Protein AF-A0A953K2I6-F1 (afdb_monomer_lite)

Structure (mmCIF, N/CA/C/O backbone):
data_AF-A0A953K2I6-F1
#
_entry.id   AF-A0A953K2I6-F1
#
loop_
_atom_site.group_PDB
_atom_site.id
_atom_site.type_symbol
_atom_site.label_atom_id
_atom_site.label_alt_id
_atom_site.label_comp_id
_atom_site.label_asym_id
_atom_site.label_entity_id
_atom_site.label_seq_id
_atom_site.pdbx_PDB_ins_code
_atom_site.Cartn_x
_atom_site.Cartn_y
_atom_site.Cartn_z
_atom_site.occupancy
_atom_site.B_iso_or_equiv
_atom_site.auth_seq_id
_atom_site.auth_comp_id
_atom_site.auth_asym_id
_atom_site.auth_atom_id
_atom_site.pdbx_PDB_model_num
ATOM 1 N N . ALA A 1 1 ? 12.219 10.101 -1.783 1.00 55.09 1 ALA A N 1
ATOM 2 C CA . ALA A 1 1 ? 13.160 9.057 -2.239 1.00 55.09 1 ALA A CA 1
ATOM 3 C C . ALA A 1 1 ? 12.342 7.843 -2.659 1.00 55.09 1 ALA A C 1
ATOM 5 O O . ALA A 1 1 ? 11.589 7.348 -1.828 1.00 55.09 1 ALA A O 1
ATOM 6 N N . ALA A 1 2 ? 12.449 7.419 -3.922 1.00 62.19 2 ALA A N 1
ATOM 7 C CA . ALA A 1 2 ? 11.583 6.426 -4.577 1.00 62.19 2 ALA A CA 1
ATOM 8 C C . ALA A 1 2 ? 11.370 5.113 -3.796 1.00 62.19 2 ALA A C 1
ATOM 10 O O . ALA A 1 2 ? 10.297 4.519 -3.868 1.00 62.19 2 ALA A O 1
ATOM 11 N N . VAL A 1 3 ? 12.350 4.701 -2.985 1.00 66.38 3 VAL A N 1
ATOM 12 C CA . VAL A 1 3 ? 12.256 3.525 -2.100 1.00 66.38 3 VAL A CA 1
ATOM 13 C C . VAL A 1 3 ? 11.052 3.610 -1.156 1.00 66.38 3 VAL A C 1
ATOM 15 O O . VAL A 1 3 ? 10.292 2.656 -1.048 1.00 66.38 3 VAL A O 1
ATOM 18 N N . ARG A 1 4 ? 10.824 4.770 -0.522 1.00 81.38 4 ARG A N 1
ATOM 19 C CA . ARG A 1 4 ? 9.710 4.939 0.428 1.00 81.38 4 ARG A CA 1
ATOM 20 C C . ARG A 1 4 ? 8.352 4.826 -0.260 1.00 81.38 4 ARG A C 1
ATOM 22 O O . ARG A 1 4 ? 7.432 4.263 0.316 1.00 81.38 4 ARG A O 1
ATOM 29 N N . THR A 1 5 ? 8.249 5.320 -1.492 1.00 87.75 5 THR A N 1
ATOM 30 C CA . THR A 1 5 ? 7.013 5.260 -2.278 1.00 87.75 5 THR A CA 1
ATOM 31 C C . THR A 1 5 ? 6.697 3.830 -2.706 1.00 87.75 5 THR A C 1
ATOM 33 O O . THR A 1 5 ? 5.573 3.392 -2.519 1.00 87.75 5 THR A O 1
ATOM 36 N N . ASN A 1 6 ? 7.685 3.064 -3.183 1.00 90.94 6 ASN A N 1
ATOM 37 C CA . ASN A 1 6 ? 7.466 1.657 -3.537 1.00 90.94 6 ASN A CA 1
ATOM 38 C C . ASN A 1 6 ? 7.019 0.829 -2.329 1.00 90.94 6 ASN A C 1
ATOM 40 O O . ASN A 1 6 ? 6.051 0.086 -2.428 1.00 90.94 6 ASN A O 1
ATOM 44 N N . PHE A 1 7 ? 7.681 0.990 -1.180 1.00 91.88 7 PHE A N 1
ATOM 45 C CA . PHE A 1 7 ? 7.308 0.277 0.044 1.00 91.88 7 PHE A CA 1
ATOM 46 C C . PHE A 1 7 ? 5.889 0.646 0.494 1.00 91.88 7 PHE A C 1
ATOM 48 O O . PHE A 1 7 ? 5.109 -0.239 0.840 1.00 91.88 7 PHE A O 1
ATOM 55 N N . ALA A 1 8 ? 5.532 1.933 0.437 1.00 91.00 8 ALA A N 1
ATOM 56 C CA . ALA A 1 8 ? 4.182 2.388 0.754 1.00 91.00 8 ALA A CA 1
ATOM 57 C C . ALA A 1 8 ? 3.134 1.778 -0.192 1.00 91.00 8 ALA A C 1
ATOM 59 O O . ALA A 1 8 ? 2.145 1.236 0.286 1.00 91.00 8 ALA A O 1
ATOM 60 N N . LEU A 1 9 ? 3.369 1.794 -1.508 1.00 93.31 9 LEU A N 1
ATOM 61 C CA . LEU A 1 9 ? 2.439 1.234 -2.495 1.00 93.31 9 LEU A CA 1
ATOM 62 C C . LEU A 1 9 ? 2.286 -0.286 -2.373 1.00 93.31 9 LEU A C 1
ATOM 64 O O . LEU A 1 9 ? 1.171 -0.787 -2.462 1.00 93.31 9 LEU A O 1
ATOM 68 N N . ILE A 1 10 ? 3.376 -1.013 -2.108 1.00 94.44 10 ILE A N 1
ATOM 69 C CA . ILE A 1 10 ? 3.322 -2.452 -1.801 1.00 94.44 10 ILE A CA 1
ATOM 70 C C . ILE A 1 10 ? 2.446 -2.689 -0.566 1.00 94.44 10 ILE A C 1
ATOM 72 O O . ILE A 1 10 ? 1.574 -3.551 -0.587 1.00 94.44 10 ILE A O 1
ATOM 76 N N . GLY A 1 11 ? 2.644 -1.901 0.496 1.00 93.56 11 GLY A N 1
ATOM 77 C CA . GLY A 1 11 ? 1.837 -2.004 1.711 1.00 93.56 11 GLY A CA 1
ATOM 78 C C . GLY A 1 11 ? 0.354 -1.725 1.464 1.00 93.56 11 GLY A C 1
ATOM 79 O O . GLY A 1 11 ? -0.486 -2.488 1.927 1.00 93.56 11 GLY A O 1
ATOM 80 N N . LEU A 1 12 ? 0.035 -0.682 0.692 1.00 93.81 12 LEU A N 1
ATOM 81 C CA . LEU A 1 12 ? -1.341 -0.345 0.317 1.00 93.81 12 LEU A CA 1
ATOM 82 C C . LEU A 1 12 ? -2.001 -1.467 -0.490 1.00 93.81 12 LEU A C 1
ATOM 84 O O . LEU A 1 12 ? -3.103 -1.878 -0.150 1.00 93.81 12 LEU A O 1
ATOM 88 N N . CYS A 1 13 ? -1.310 -2.017 -1.491 1.00 95.38 13 CYS A N 1
ATOM 89 C CA . CYS A 1 13 ? -1.812 -3.142 -2.282 1.00 95.38 13 CYS A CA 1
ATOM 90 C C . CYS A 1 13 ? -2.100 -4.373 -1.407 1.00 95.38 13 CYS A C 1
ATOM 92 O O . CYS A 1 13 ? -3.148 -4.995 -1.548 1.00 95.38 13 CYS A O 1
ATOM 94 N N . LEU A 1 14 ? -1.206 -4.709 -0.471 1.00 94.25 14 LEU A N 1
ATOM 95 C CA . LEU A 1 14 ? -1.391 -5.843 0.441 1.00 94.25 14 LEU A CA 1
ATOM 96 C C . LEU A 1 14 ? -2.597 -5.658 1.373 1.00 94.25 14 LEU A C 1
ATOM 98 O O . LEU A 1 14 ? -3.344 -6.606 1.605 1.00 94.25 14 LEU A O 1
ATOM 102 N N . VAL A 1 15 ? -2.801 -4.453 1.910 1.00 93.06 15 VAL A N 1
ATOM 103 C CA . VAL A 1 15 ? -3.950 -4.162 2.783 1.00 93.06 15 VAL A CA 1
ATOM 104 C C . VAL A 1 15 ? -5.253 -4.179 1.988 1.00 93.06 15 VAL A C 1
ATOM 106 O O . VAL A 1 15 ? -6.193 -4.859 2.389 1.00 93.06 15 VAL A O 1
ATOM 109 N N . VAL A 1 16 ? -5.302 -3.448 0.872 1.00 93.69 16 VAL A N 1
ATOM 110 C CA . VAL A 1 16 ? -6.540 -3.182 0.125 1.00 93.69 16 VAL A CA 1
ATOM 111 C C . VAL A 1 16 ? -6.966 -4.377 -0.727 1.00 93.69 16 VAL A C 1
ATOM 113 O O . VAL A 1 16 ? -8.138 -4.730 -0.742 1.00 93.69 16 VAL A O 1
ATOM 116 N N . GLU A 1 17 ? -6.036 -5.030 -1.427 1.00 94.38 17 GLU A N 1
ATOM 117 C CA . GLU A 1 17 ? -6.383 -6.105 -2.373 1.00 94.38 17 GLU A CA 1
ATOM 118 C C . GLU A 1 17 ? -6.275 -7.505 -1.758 1.00 94.38 17 GLU A C 1
ATOM 120 O O . GLU A 1 17 ? -6.940 -8.431 -2.219 1.00 94.38 17 GLU A O 1
ATOM 125 N N . HIS A 1 18 ? -5.459 -7.672 -0.712 1.00 92.00 18 HIS A N 1
ATOM 126 C CA . HIS A 1 18 ? -5.193 -8.981 -0.103 1.00 92.00 18 HIS A CA 1
ATOM 127 C C . HIS A 1 18 ? -5.633 -9.093 1.365 1.00 92.00 18 HIS A C 1
ATOM 129 O O . HIS A 1 18 ? -5.487 -10.161 1.959 1.00 92.00 18 HIS A O 1
ATOM 135 N N . GLY A 1 19 ? -6.169 -8.025 1.969 1.00 90.69 19 GLY A N 1
ATOM 136 C CA . GLY A 1 19 ? -6.681 -8.044 3.343 1.00 90.69 19 GLY A CA 1
ATOM 137 C C . GLY A 1 19 ? -5.602 -8.195 4.421 1.00 90.69 19 G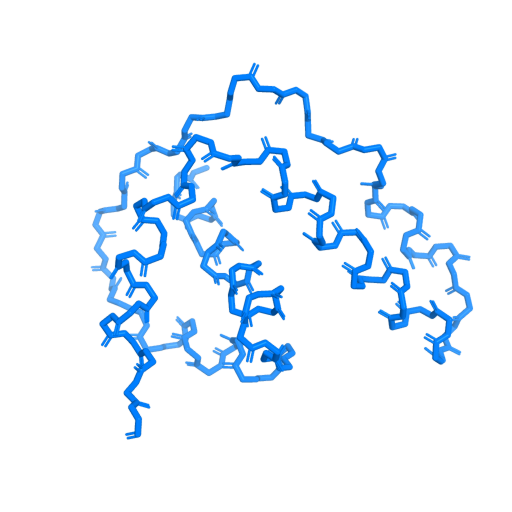LY A C 1
ATOM 138 O O . GLY A 1 19 ? -5.890 -8.660 5.526 1.00 90.69 19 GLY A O 1
ATOM 139 N N 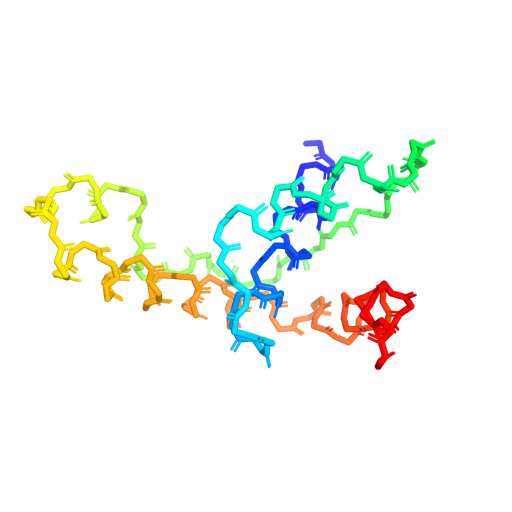. TYR A 1 20 ? -4.347 -7.843 4.123 1.00 91.88 20 TYR A N 1
ATOM 140 C CA . TYR A 1 20 ? -3.259 -7.958 5.092 1.00 91.88 20 TYR A CA 1
ATOM 141 C C . TYR A 1 20 ? -3.432 -6.945 6.226 1.00 91.88 20 TYR A C 1
ATOM 143 O O . TYR A 1 20 ? -3.770 -5.781 6.024 1.00 91.88 20 TYR A O 1
ATOM 151 N N . THR A 1 21 ? -3.095 -7.365 7.440 1.00 89.56 21 THR A N 1
ATOM 152 C CA . THR A 1 21 ? -2.951 -6.464 8.587 1.00 89.56 21 THR A CA 1
ATOM 153 C C . THR A 1 21 ? -1.639 -5.681 8.509 1.00 89.56 21 THR A C 1
ATOM 155 O O . THR A 1 21 ? -0.653 -6.140 7.926 1.00 89.56 21 THR A O 1
ATOM 158 N N . GLY A 1 22 ? -1.557 -4.540 9.202 1.00 85.94 22 GLY A N 1
ATOM 159 C CA . GLY A 1 22 ? -0.316 -3.755 9.275 1.00 85.94 22 GLY A CA 1
ATOM 160 C C . GLY A 1 22 ? 0.897 -4.551 9.787 1.00 85.94 22 GLY A C 1
ATOM 161 O O . GLY A 1 22 ? 2.020 -4.312 9.351 1.00 85.94 22 GLY A O 1
ATOM 162 N N . ARG A 1 23 ? 0.681 -5.555 10.651 1.00 88.94 23 ARG A N 1
ATOM 163 C CA . ARG A 1 23 ? 1.745 -6.455 11.125 1.00 88.94 23 ARG A CA 1
ATOM 164 C C . ARG A 1 23 ? 2.249 -7.386 10.018 1.00 88.94 23 ARG A C 1
ATOM 166 O O . ARG A 1 23 ? 3.455 -7.571 9.902 1.00 88.94 23 ARG A O 1
ATOM 173 N N . GLN A 1 24 ? 1.352 -7.947 9.207 1.00 92.00 24 GLN A N 1
ATOM 174 C CA . GLN A 1 24 ? 1.737 -8.784 8.065 1.00 92.00 24 GLN A CA 1
ATOM 175 C C . GLN A 1 24 ? 2.465 -7.957 7.000 1.00 92.00 24 GLN A C 1
ATOM 177 O O . GLN A 1 24 ? 3.488 -8.390 6.480 1.00 92.00 24 GLN A O 1
ATOM 182 N N . VAL A 1 25 ? 2.012 -6.726 6.738 1.00 91.25 25 VAL A N 1
ATOM 183 C CA . VAL A 1 25 ? 2.725 -5.792 5.850 1.00 91.25 25 VAL A CA 1
ATOM 184 C C . VAL A 1 25 ? 4.131 -5.499 6.366 1.00 91.25 25 VAL A C 1
ATOM 186 O O . VAL A 1 25 ? 5.088 -5.544 5.595 1.00 91.25 25 VAL A O 1
ATOM 189 N N . GLN A 1 26 ? 4.277 -5.245 7.671 1.00 90.31 26 GLN A N 1
ATOM 190 C CA . GLN A 1 26 ? 5.587 -5.021 8.277 1.00 90.31 26 GLN A CA 1
ATOM 191 C C . GLN A 1 26 ? 6.520 -6.220 8.062 1.00 90.31 26 GLN A C 1
ATOM 193 O O . GLN A 1 26 ? 7.688 -6.017 7.747 1.00 90.31 26 GLN A O 1
ATOM 198 N N . GLN A 1 27 ? 6.021 -7.452 8.194 1.00 91.88 27 GLN A N 1
ATOM 199 C CA . GLN A 1 27 ? 6.808 -8.661 7.926 1.00 91.88 27 GLN A CA 1
ATOM 200 C C . GLN A 1 27 ? 7.276 -8.714 6.467 1.00 91.88 27 GLN A C 1
ATOM 202 O O . GLN A 1 27 ? 8.472 -8.863 6.229 1.00 91.88 27 GLN A O 1
ATOM 207 N N . VAL A 1 28 ? 6.380 -8.467 5.504 1.00 91.06 28 VAL A N 1
ATOM 208 C CA . VAL A 1 28 ? 6.746 -8.424 4.078 1.00 91.06 28 VAL A CA 1
ATOM 209 C C . VAL A 1 28 ? 7.802 -7.348 3.804 1.00 91.06 28 VAL A C 1
ATOM 211 O O . VAL A 1 28 ? 8.778 -7.609 3.106 1.00 91.06 28 VAL A O 1
ATOM 214 N N . HIS A 1 29 ? 7.677 -6.149 4.387 1.00 90.50 29 HIS A N 1
ATOM 215 C CA . HIS A 1 29 ? 8.674 -5.080 4.220 1.00 90.50 29 HIS A CA 1
ATOM 216 C C . HIS A 1 29 ? 10.074 -5.464 4.702 1.00 90.50 29 HIS A C 1
ATOM 218 O O . HIS A 1 29 ? 11.053 -4.997 4.120 1.00 90.50 29 HIS A O 1
ATOM 224 N N . MET A 1 30 ? 10.181 -6.300 5.737 1.00 90.31 30 MET A N 1
ATOM 225 C CA . MET A 1 30 ? 11.471 -6.778 6.247 1.00 90.31 30 MET A CA 1
ATOM 226 C C . MET A 1 30 ? 12.148 -7.775 5.299 1.00 90.31 30 MET A C 1
ATOM 228 O O . MET A 1 30 ? 13.372 -7.904 5.327 1.00 90.31 30 MET A O 1
ATOM 232 N N . GLU A 1 31 ? 11.371 -8.449 4.454 1.00 89.62 31 GLU A N 1
ATOM 233 C CA . GLU A 1 31 ? 11.844 -9.431 3.473 1.00 89.62 31 GLU A CA 1
ATOM 234 C C . GLU A 1 31 ? 12.157 -8.802 2.105 1.00 89.62 31 GLU A C 1
ATOM 236 O O . GLU A 1 31 ? 12.773 -9.439 1.248 1.00 89.62 31 GLU A O 1
ATOM 241 N N . LEU A 1 32 ? 11.778 -7.536 1.892 1.00 86.88 32 LEU A N 1
ATOM 242 C CA . LEU A 1 32 ? 12.038 -6.838 0.637 1.00 86.88 32 LEU A CA 1
ATOM 243 C C . LEU A 1 32 ? 13.546 -6.678 0.371 1.00 86.88 32 LEU A C 1
ATOM 245 O O . LEU A 1 32 ? 14.304 -6.255 1.252 1.00 86.88 32 LEU A O 1
ATOM 249 N N . PRO A 1 33 ? 14.005 -6.929 -0.870 1.00 86.31 33 PRO A N 1
ATOM 250 C CA . PRO A 1 33 ? 15.411 -6.801 -1.208 1.00 86.31 33 PRO A CA 1
ATOM 251 C C . PRO A 1 33 ? 15.870 -5.341 -1.133 1.00 86.31 33 PRO A C 1
ATOM 253 O O . PRO A 1 33 ? 15.182 -4.401 -1.551 1.00 86.31 33 PRO A O 1
ATOM 256 N N . LYS A 1 34 ? 17.105 -5.149 -0.662 1.00 82.88 34 LYS A N 1
ATOM 257 C CA . LYS A 1 34 ? 17.799 -3.860 -0.741 1.00 82.88 34 LYS A CA 1
ATOM 258 C C . LYS A 1 34 ? 18.280 -3.641 -2.174 1.00 82.88 34 LYS A C 1
ATOM 260 O O . LYS A 1 34 ? 19.391 -4.022 -2.523 1.00 82.88 34 LYS A O 1
ATOM 265 N N . GLN A 1 35 ? 17.429 -3.036 -2.994 1.00 83.38 35 GLN A N 1
ATOM 266 C CA . GLN A 1 35 ? 17.709 -2.758 -4.402 1.00 83.38 35 GLN A CA 1
ATOM 267 C C . GLN A 1 35 ? 17.414 -1.307 -4.785 1.00 83.38 35 GLN A C 1
ATOM 269 O O . GLN A 1 35 ? 16.789 -0.554 -4.032 1.00 83.38 35 GLN A O 1
ATOM 274 N N . ALA A 1 36 ? 17.855 -0.920 -5.983 1.00 85.38 36 ALA A N 1
ATOM 275 C CA . ALA A 1 36 ? 17.408 0.311 -6.612 1.00 85.38 36 ALA A CA 1
ATOM 276 C C . ALA A 1 36 ? 15.950 0.136 -7.053 1.00 85.38 36 ALA A C 1
ATOM 278 O O . ALA A 1 36 ? 15.644 -0.668 -7.931 1.0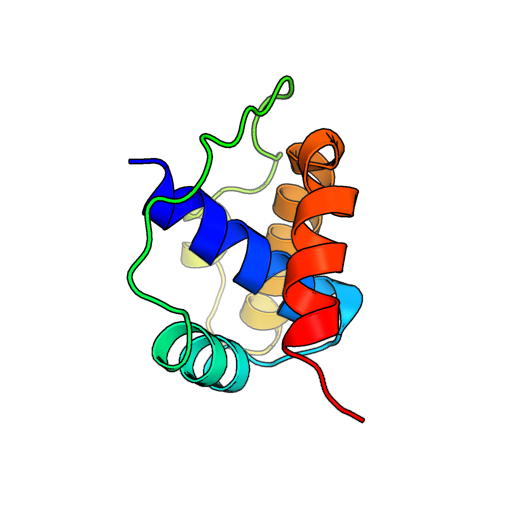0 85.38 36 ALA A O 1
ATOM 279 N N . TRP A 1 37 ? 15.048 0.875 -6.415 1.00 86.94 37 TRP A N 1
ATOM 280 C CA . TRP A 1 37 ? 13.631 0.851 -6.755 1.00 86.94 37 TRP A CA 1
ATOM 281 C C . TRP A 1 37 ? 13.320 1.901 -7.825 1.00 86.94 37 TRP A C 1
ATOM 283 O O . TRP A 1 37 ? 13.837 3.021 -7.729 1.00 86.94 37 TRP A O 1
ATOM 293 N N . PRO A 1 38 ? 12.470 1.578 -8.817 1.00 86.31 38 PRO A N 1
ATOM 294 C CA . PRO A 1 38 ? 12.081 2.532 -9.845 1.00 86.31 38 PRO A CA 1
ATOM 295 C C . PRO A 1 38 ? 11.340 3.720 -9.228 1.00 86.31 38 PRO A C 1
ATOM 297 O O . PRO A 1 38 ? 10.667 3.600 -8.200 1.00 86.31 38 PRO A O 1
ATOM 300 N N . VAL A 1 39 ? 11.471 4.886 -9.856 1.00 86.50 39 VAL A N 1
ATOM 301 C CA . VAL A 1 39 ? 10.706 6.072 -9.466 1.00 86.50 39 VAL A CA 1
ATOM 302 C C . VAL A 1 39 ? 9.241 5.835 -9.808 1.00 86.50 39 VAL A C 1
ATOM 304 O O . VAL A 1 39 ? 8.922 5.554 -10.957 1.00 86.50 39 VAL A O 1
ATOM 307 N N . CYS A 1 40 ? 8.370 5.958 -8.809 1.00 83.94 40 CYS A N 1
ATOM 308 C CA . CYS A 1 40 ? 6.929 5.936 -9.024 1.00 83.94 40 CYS A CA 1
ATOM 309 C C . CYS A 1 40 ? 6.460 7.336 -9.401 1.00 83.94 40 CYS A C 1
ATOM 311 O O . CYS A 1 40 ? 6.869 8.312 -8.759 1.00 83.94 40 CYS A O 1
ATOM 313 N N . VAL A 1 41 ? 5.593 7.430 -10.400 1.00 79.25 41 VAL A N 1
ATOM 314 C CA . VAL A 1 41 ? 5.061 8.709 -10.869 1.00 79.25 41 VAL A CA 1
ATOM 315 C C . VAL A 1 41 ? 3.555 8.683 -10.690 1.00 79.25 41 VAL A C 1
ATOM 317 O O . VAL A 1 41 ? 2.864 7.881 -11.308 1.00 79.25 41 VAL A O 1
ATOM 320 N N . ASN A 1 42 ? 3.046 9.574 -9.842 1.00 71.81 42 ASN A N 1
ATOM 321 C CA . ASN A 1 42 ? 1.616 9.830 -9.783 1.00 71.81 42 ASN A CA 1
ATOM 322 C C . ASN A 1 42 ? 1.286 11.045 -10.654 1.00 71.81 42 ASN A C 1
ATOM 324 O O . ASN A 1 42 ? 1.921 12.091 -10.520 1.00 71.81 42 ASN A O 1
ATOM 328 N N . SER A 1 43 ? 0.304 10.903 -11.540 1.00 63.72 43 SER A N 1
ATOM 329 C CA . SER A 1 43 ? -0.252 11.997 -12.343 1.00 63.72 43 SER A CA 1
ATOM 330 C C . SER A 1 43 ? -1.439 12.694 -11.667 1.00 63.72 43 SER A C 1
ATOM 332 O O . SER A 1 43 ? -1.895 13.721 -12.164 1.00 63.72 43 SER A O 1
ATOM 334 N N . SER A 1 44 ? -1.930 12.162 -10.544 1.00 62.91 44 SER A N 1
ATOM 335 C CA . SER A 1 44 ? -3.142 12.610 -9.858 1.00 62.91 44 SER A CA 1
ATOM 336 C C . SER A 1 44 ? -2.837 13.198 -8.471 1.00 62.91 44 SER A C 1
ATOM 338 O O . SER A 1 44 ? -1.886 12.765 -7.811 1.00 62.91 44 SER A O 1
ATOM 340 N N . PRO A 1 45 ? -3.620 14.180 -7.985 1.00 60.72 45 PRO A N 1
ATOM 341 C CA . PRO A 1 45 ? -3.524 14.633 -6.601 1.00 60.72 45 PRO A CA 1
ATOM 342 C C . PRO A 1 45 ? -3.794 13.475 -5.624 1.00 60.72 45 PRO A C 1
ATOM 344 O O . PRO A 1 45 ? -4.672 12.640 -5.835 1.00 60.72 45 PRO A O 1
ATOM 347 N N . ILE A 1 46 ? -3.000 13.414 -4.553 1.00 64.44 46 ILE A N 1
ATOM 348 C CA . ILE A 1 46 ? -3.009 12.316 -3.580 1.00 64.44 46 ILE A CA 1
ATOM 349 C C . ILE A 1 46 ? -4.216 12.477 -2.647 1.00 64.44 46 ILE A C 1
ATOM 351 O O . ILE A 1 46 ? -4.088 13.197 -1.668 1.00 64.44 46 ILE A O 1
ATOM 355 N N . GLY A 1 47 ? -5.327 11.790 -2.948 1.00 61.91 47 GLY A N 1
ATOM 356 C CA . GLY A 1 47 ? -6.450 11.481 -2.042 1.00 61.91 47 GLY A CA 1
ATOM 357 C C . GLY A 1 47 ? -7.194 12.664 -1.393 1.00 61.91 47 GLY A C 1
ATOM 358 O O . GLY A 1 47 ? -6.660 13.746 -1.188 1.00 61.91 47 GLY A O 1
ATOM 359 N N . SER A 1 48 ? -8.463 12.467 -1.036 1.00 63.81 48 SER A N 1
ATOM 360 C CA . SER A 1 48 ? -9.236 13.441 -0.241 1.00 63.81 48 SER A CA 1
ATOM 361 C C . SER A 1 48 ? -9.000 13.304 1.265 1.00 63.81 48 SER A C 1
ATOM 363 O O . SER A 1 48 ? -9.256 14.250 2.004 1.00 63.81 48 SER A O 1
ATOM 365 N N . VAL A 1 49 ? -8.517 12.140 1.709 1.00 63.91 49 VAL A N 1
ATOM 366 C CA . VAL A 1 49 ? -8.300 11.805 3.119 1.00 63.91 49 VAL A CA 1
ATOM 367 C C . VAL A 1 49 ? -6.813 11.946 3.454 1.00 63.91 49 VAL A C 1
ATOM 369 O O . VAL A 1 49 ? -5.932 11.462 2.736 1.00 63.91 49 VAL A O 1
ATOM 372 N N . THR A 1 50 ? -6.518 12.649 4.540 1.00 67.25 50 THR A N 1
ATOM 373 C CA . THR A 1 50 ? -5.171 13.008 4.982 1.00 67.25 50 THR A CA 1
ATOM 374 C C . THR A 1 50 ? -4.779 12.250 6.251 1.00 67.25 50 THR A C 1
ATOM 376 O O . THR A 1 50 ? -5.616 11.770 7.008 1.00 67.25 50 THR A O 1
ATOM 379 N N . VAL A 1 51 ? -3.475 12.205 6.551 1.00 66.44 51 VAL A N 1
ATOM 380 C CA . VAL A 1 51 ? -2.964 11.673 7.833 1.00 66.44 51 VAL A CA 1
ATOM 381 C C . VAL A 1 51 ? -3.593 12.387 9.037 1.00 66.44 51 VAL A C 1
ATOM 383 O O . VAL A 1 51 ? -3.720 11.797 10.106 1.00 66.44 51 VAL A O 1
ATOM 386 N N . LYS A 1 52 ? -3.998 13.650 8.868 1.00 67.12 52 LYS A N 1
ATOM 387 C CA . LYS A 1 52 ? -4.665 14.425 9.911 1.00 67.12 52 LYS A CA 1
ATOM 388 C C . LYS A 1 52 ? -6.048 13.856 10.231 1.00 67.12 52 LYS A C 1
ATOM 390 O O . LYS A 1 52 ? -6.340 13.656 11.403 1.00 67.12 52 LYS A O 1
ATOM 395 N N . ASP A 1 53 ? -6.825 13.510 9.207 1.00 67.19 53 ASP A N 1
ATOM 396 C CA . ASP A 1 53 ? -8.166 12.940 9.377 1.00 67.19 53 ASP A CA 1
ATOM 397 C C . ASP A 1 53 ? -8.111 11.623 10.168 1.00 67.19 53 ASP A C 1
ATOM 399 O O . ASP A 1 53 ? -8.951 11.374 11.021 1.00 67.19 53 ASP A O 1
ATOM 403 N N . VAL A 1 54 ? -7.051 10.829 9.986 1.00 65.75 54 VAL A N 1
ATOM 404 C CA . VAL A 1 54 ? -6.810 9.592 10.752 1.00 65.75 54 VAL A CA 1
ATOM 405 C C . VAL A 1 54 ? -6.441 9.859 12.220 1.00 65.75 54 VAL A C 1
ATOM 407 O O . VAL A 1 54 ? -6.849 9.110 13.113 1.00 65.75 54 VAL A O 1
ATOM 410 N N . ILE A 1 55 ? -5.631 10.890 12.488 1.00 69.19 55 ILE A N 1
ATOM 411 C CA . ILE A 1 55 ? -5.195 11.250 13.850 1.00 69.19 55 ILE A CA 1
ATOM 412 C C . ILE A 1 55 ? -6.367 11.794 14.673 1.00 69.19 55 ILE A C 1
ATOM 414 O O . ILE A 1 55 ? -6.452 11.498 15.867 1.00 69.19 55 ILE A O 1
ATOM 418 N N . ASP A 1 56 ? -7.263 12.543 14.030 1.00 75.00 56 ASP A N 1
ATOM 419 C CA . ASP A 1 56 ? -8.401 13.202 14.672 1.00 75.00 56 ASP A CA 1
ATOM 420 C C . ASP A 1 56 ? -9.529 12.212 15.060 1.00 75.00 56 ASP A C 1
ATOM 422 O O . ASP A 1 56 ? -10.434 12.566 15.816 1.00 75.00 56 ASP A O 1
ATOM 426 N N . CYS A 1 57 ? -9.457 10.946 14.629 1.00 71.12 57 CYS A N 1
ATOM 427 C CA . CYS A 1 57 ? -10.435 9.908 14.968 1.00 71.12 57 CYS A CA 1
ATOM 428 C C . CYS A 1 57 ? -10.175 9.228 16.313 1.00 71.12 57 CYS A C 1
ATOM 430 O O . CYS A 1 57 ? -9.044 8.860 16.654 1.00 71.12 57 CYS A O 1
ATOM 432 N N . THR A 1 58 ? -11.248 8.957 17.057 1.00 70.19 58 THR A N 1
ATOM 433 C CA . THR A 1 58 ? -11.211 8.237 18.336 1.00 70.19 58 THR A CA 1
ATOM 434 C C . THR A 1 58 ? -10.585 6.847 18.172 1.00 70.19 58 THR A C 1
ATOM 436 O O . THR A 1 58 ? -10.860 6.131 17.213 1.00 70.19 58 THR A O 1
ATOM 439 N N . ALA A 1 59 ? -9.707 6.444 19.095 1.00 66.88 59 ALA A N 1
ATOM 440 C CA . ALA A 1 59 ? -9.090 5.118 19.055 1.00 66.88 59 ALA A CA 1
ATOM 441 C C . ALA A 1 59 ? -10.148 4.007 19.217 1.00 66.88 59 ALA A C 1
ATOM 443 O O . ALA A 1 59 ? -10.945 4.048 20.150 1.00 66.88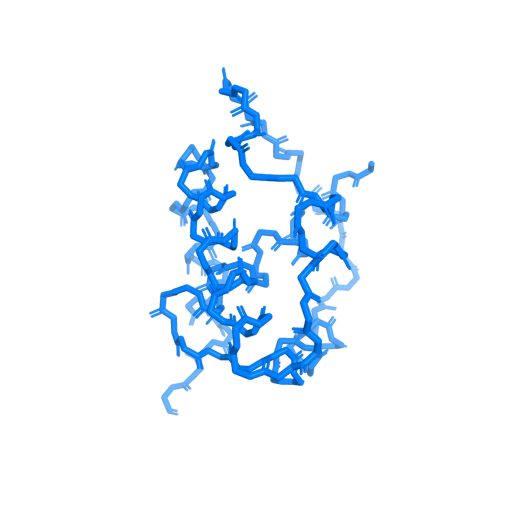 59 ALA A O 1
ATOM 444 N N . GLY A 1 60 ? -10.139 3.007 18.333 1.00 70.75 60 GLY A N 1
ATOM 445 C CA . GLY A 1 60 ? -11.131 1.927 18.319 1.00 70.75 60 GLY A CA 1
ATOM 446 C C . GLY A 1 60 ? -11.430 1.444 16.899 1.00 70.75 60 GLY A C 1
ATOM 447 O O . GLY A 1 60 ? -10.621 1.664 15.998 1.00 70.75 60 GLY A O 1
ATOM 448 N N . MET A 1 61 ? -12.588 0.802 16.702 1.00 71.00 61 MET A N 1
ATOM 449 C CA . MET A 1 61 ? -13.040 0.337 15.377 1.00 71.00 61 MET A CA 1
ATOM 450 C C . MET A 1 61 ? -13.187 1.492 14.378 1.00 71.00 61 MET A C 1
ATOM 452 O O . MET A 1 61 ? -12.718 1.363 13.257 1.00 71.00 61 MET A O 1
ATOM 456 N N . GLU A 1 62 ? -13.686 2.657 14.810 1.00 70.56 62 GLU A N 1
ATOM 457 C CA . GLU A 1 62 ? -13.821 3.845 13.947 1.00 70.56 62 GLU A CA 1
ATOM 458 C C . GLU A 1 62 ? -12.494 4.263 13.299 1.00 70.56 62 GLU A C 1
ATOM 460 O O . GLU A 1 62 ? -12.438 4.583 12.115 1.00 70.56 62 GLU A O 1
ATOM 465 N N . ARG A 1 63 ? -11.388 4.212 14.052 1.00 72.19 63 ARG A N 1
ATOM 466 C CA . ARG A 1 63 ? -10.060 4.510 13.505 1.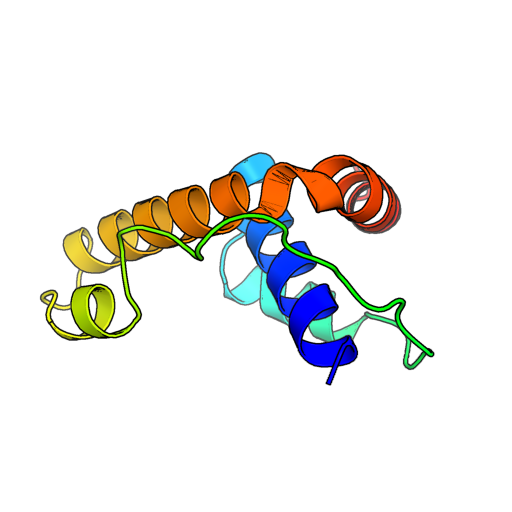00 72.19 63 ARG A CA 1
ATOM 467 C C . ARG A 1 63 ? -9.598 3.445 12.515 1.00 72.19 63 ARG A C 1
ATOM 469 O O . ARG A 1 63 ? -8.886 3.776 11.576 1.00 72.19 63 ARG A O 1
ATOM 476 N N . PHE A 1 64 ? -9.949 2.180 12.732 1.00 74.62 64 PHE A N 1
ATOM 477 C CA . PHE A 1 64 ? -9.582 1.106 11.811 1.00 74.62 64 PHE A CA 1
ATOM 478 C C . PHE A 1 64 ? -10.284 1.279 10.462 1.00 74.62 64 PHE A C 1
ATOM 480 O O . PHE A 1 64 ? -9.619 1.226 9.428 1.00 74.62 64 PHE A O 1
ATOM 487 N N . ASP A 1 65 ? -11.581 1.576 10.490 1.00 80.19 65 ASP A N 1
ATOM 488 C CA . ASP A 1 65 ? -12.386 1.794 9.288 1.00 80.19 65 ASP A CA 1
ATOM 489 C C . ASP A 1 65 ? -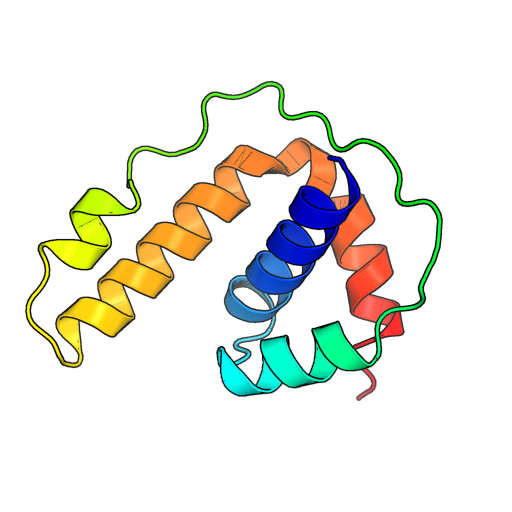11.883 3.012 8.503 1.00 80.19 65 ASP A C 1
ATOM 491 O O . ASP A 1 65 ? -11.651 2.923 7.300 1.00 80.19 65 ASP A O 1
ATOM 495 N N . ILE A 1 66 ? -11.579 4.116 9.194 1.00 79.88 66 ILE A N 1
ATOM 496 C CA . ILE A 1 66 ? -11.057 5.338 8.562 1.00 79.88 66 ILE A CA 1
ATOM 497 C C . ILE A 1 66 ? -9.637 5.142 8.018 1.00 79.88 66 ILE A C 1
ATOM 499 O O . ILE A 1 66 ? -9.291 5.687 6.970 1.00 79.88 66 ILE A O 1
ATOM 503 N N . ILE A 1 67 ? -8.802 4.331 8.676 1.00 80.12 67 ILE A N 1
ATOM 504 C CA . ILE A 1 67 ? -7.494 3.941 8.127 1.00 80.12 67 ILE A CA 1
ATOM 505 C C . ILE A 1 67 ? -7.669 3.112 6.854 1.00 80.12 67 ILE A C 1
ATOM 507 O O . ILE A 1 67 ? -6.887 3.288 5.918 1.00 80.12 67 ILE A O 1
ATOM 511 N N . HIS A 1 68 ? -8.652 2.211 6.813 1.00 84.31 68 HIS A N 1
ATOM 512 C CA . HIS A 1 68 ? -8.906 1.383 5.639 1.00 84.31 68 HIS A CA 1
ATOM 513 C C . HIS A 1 68 ? -9.417 2.227 4.469 1.00 84.31 68 HIS A C 1
ATOM 515 O O . HIS A 1 68 ? -8.822 2.188 3.397 1.00 84.31 68 HIS A O 1
ATOM 521 N N . GLU A 1 69 ? -10.414 3.082 4.704 1.00 86.12 69 GLU A N 1
ATOM 522 C CA . GLU A 1 69 ? -10.940 4.018 3.704 1.00 86.12 69 GLU A CA 1
ATOM 523 C C . GLU A 1 69 ? -9.845 4.969 3.189 1.00 86.12 69 GLU A C 1
ATOM 525 O O . GLU A 1 69 ? -9.710 5.211 1.986 1.00 86.12 69 GLU A O 1
ATOM 530 N N . TRP A 1 70 ? -8.989 5.467 4.087 1.00 84.06 70 TRP A N 1
ATOM 531 C CA . TRP A 1 70 ? -7.827 6.259 3.698 1.00 84.06 70 TRP A CA 1
ATOM 532 C C . TRP A 1 70 ? -6.860 5.461 2.817 1.00 84.06 70 TRP A C 1
ATOM 534 O O . TRP A 1 70 ? -6.413 5.963 1.782 1.00 84.06 70 TRP A O 1
ATOM 544 N N . ALA A 1 71 ? -6.540 4.223 3.198 1.00 87.25 71 ALA A N 1
ATOM 545 C CA . ALA A 1 71 ? -5.655 3.357 2.428 1.00 87.25 71 ALA A CA 1
ATOM 546 C C . ALA A 1 71 ? -6.221 3.070 1.028 1.00 87.25 71 ALA A C 1
ATOM 548 O O . ALA A 1 71 ? -5.481 3.164 0.048 1.00 87.25 71 ALA A O 1
ATOM 549 N N . GLU A 1 72 ? -7.520 2.799 0.915 1.00 89.25 72 GLU A N 1
ATOM 550 C CA . GLU A 1 72 ? -8.220 2.620 -0.360 1.00 89.25 72 GLU A CA 1
ATOM 551 C C . GLU A 1 72 ? -8.176 3.887 -1.222 1.00 89.25 72 GLU A C 1
ATOM 553 O O . GLU A 1 72 ? -7.840 3.822 -2.406 1.00 89.25 72 GLU A O 1
ATOM 558 N N . SER A 1 73 ? -8.448 5.054 -0.628 1.00 86.94 73 SER A N 1
ATOM 559 C CA . SER A 1 73 ? -8.410 6.351 -1.315 1.00 86.94 73 SER A CA 1
ATOM 560 C C . SER A 1 73 ? -7.018 6.653 -1.873 1.00 86.94 73 SER A C 1
ATOM 562 O O . SER A 1 73 ? -6.863 6.995 -3.051 1.00 86.94 73 SER A O 1
ATOM 564 N N . VAL A 1 74 ? -5.976 6.461 -1.056 1.00 86.31 74 VAL A N 1
ATOM 565 C CA . VAL A 1 74 ? -4.590 6.639 -1.499 1.00 86.31 74 VAL A CA 1
ATOM 566 C C . VAL A 1 74 ? -4.241 5.601 -2.557 1.00 86.31 74 VAL A C 1
ATOM 568 O O . VAL A 1 74 ? -3.665 5.968 -3.575 1.00 86.31 74 VAL A O 1
ATOM 571 N N . TRP A 1 75 ? -4.601 4.330 -2.379 1.00 91.19 75 TRP A N 1
ATOM 572 C CA . TRP A 1 75 ? -4.325 3.303 -3.380 1.00 91.19 75 TRP A CA 1
ATOM 573 C C . TRP A 1 75 ? -4.959 3.650 -4.729 1.00 91.19 75 TRP A C 1
ATOM 575 O O . TRP A 1 75 ? -4.266 3.657 -5.745 1.00 91.19 75 TRP A O 1
ATOM 585 N N . SER A 1 76 ? -6.232 4.043 -4.742 1.00 89.50 76 SER A N 1
ATOM 586 C CA . SER A 1 76 ? -6.961 4.472 -5.941 1.00 89.50 76 SER A CA 1
ATOM 587 C C . SER A 1 76 ? -6.314 5.682 -6.633 1.00 89.50 76 SER A C 1
ATOM 589 O O . SER A 1 76 ? -6.213 5.734 -7.861 1.00 89.50 76 SER A O 1
ATOM 591 N N . ALA A 1 77 ? -5.762 6.628 -5.869 1.00 88.06 77 ALA A N 1
ATOM 592 C CA . ALA A 1 77 ? -5.044 7.768 -6.437 1.00 88.06 77 ALA A CA 1
ATOM 593 C C . ALA A 1 77 ? -3.749 7.376 -7.179 1.00 88.06 77 ALA A C 1
ATOM 595 O O . ALA A 1 77 ? -3.245 8.176 -7.961 1.00 88.06 77 ALA A O 1
ATOM 596 N N . TRP A 1 78 ? -3.208 6.172 -6.956 1.00 90.12 78 TRP A N 1
ATOM 597 C CA . TRP A 1 78 ? -1.974 5.660 -7.569 1.00 90.12 78 TRP A CA 1
ATOM 598 C C . TRP A 1 78 ? -2.223 4.570 -8.630 1.00 90.12 78 TRP A C 1
ATOM 600 O O . TRP A 1 78 ? -1.362 3.721 -8.866 1.00 90.12 78 TRP A O 1
ATOM 610 N N . THR A 1 79 ? -3.371 4.608 -9.314 1.00 90.44 79 THR A N 1
ATOM 611 C CA . THR A 1 79 ? -3.763 3.643 -10.370 1.00 90.44 79 THR A CA 1
ATOM 612 C C . THR A 1 79 ? -2.700 3.379 -11.436 1.00 90.44 79 THR A C 1
ATOM 614 O O . THR A 1 79 ? -2.547 2.238 -11.868 1.00 90.44 79 THR A O 1
ATOM 617 N N . ALA A 1 80 ? -1.911 4.387 -11.820 1.00 91.12 80 ALA A N 1
ATOM 618 C CA . ALA A 1 80 ? -0.821 4.231 -12.789 1.00 91.12 80 ALA A CA 1
ATOM 619 C C . ALA A 1 80 ? 0.254 3.212 -12.355 1.00 91.12 80 ALA A C 1
ATOM 621 O O . ALA A 1 80 ? 0.920 2.615 -13.197 1.00 91.12 80 ALA A O 1
ATOM 622 N N . GLU A 1 81 ? 0.415 2.991 -11.048 1.00 93.12 81 GLU A N 1
ATOM 623 C CA . GLU A 1 81 ? 1.392 2.057 -10.486 1.00 93.12 81 GLU A CA 1
ATOM 624 C C . GLU A 1 81 ? 0.785 0.690 -10.138 1.00 93.12 81 GLU A C 1
ATOM 626 O O . GLU A 1 81 ? 1.534 -0.227 -9.799 1.00 93.12 81 GLU A O 1
ATOM 631 N N . HIS A 1 82 ? -0.544 0.524 -10.225 1.00 93.75 82 HIS A N 1
ATOM 632 C CA . HIS A 1 82 ? -1.240 -0.687 -9.767 1.00 93.75 82 HIS A CA 1
ATOM 633 C C . HIS A 1 82 ? -0.674 -1.952 -10.387 1.00 93.75 82 HIS A C 1
ATOM 635 O O . HIS A 1 82 ? -0.284 -2.862 -9.665 1.00 93.75 82 HIS A O 1
ATOM 641 N N . GLU A 1 83 ? -0.579 -1.991 -11.713 1.00 94.12 83 GLU A N 1
ATOM 642 C CA . GLU A 1 83 ? -0.137 -3.185 -12.433 1.00 94.12 83 GLU A CA 1
ATOM 643 C C . GLU A 1 83 ? 1.278 -3.606 -12.019 1.00 94.12 83 GLU A C 1
ATOM 645 O O . GLU A 1 83 ? 1.533 -4.759 -11.674 1.00 94.12 83 GLU A O 1
ATOM 650 N N . ARG A 1 84 ? 2.201 -2.644 -11.954 1.00 93.31 84 ARG A N 1
ATOM 651 C CA . ARG A 1 84 ? 3.588 -2.907 -11.565 1.00 93.31 84 ARG A CA 1
ATOM 652 C C . ARG A 1 84 ? 3.685 -3.399 -10.121 1.00 93.31 84 ARG A C 1
ATOM 654 O O . ARG A 1 84 ? 4.461 -4.305 -9.822 1.00 93.31 84 ARG A O 1
ATOM 661 N N . ILE A 1 85 ? 2.927 -2.792 -9.215 1.00 94.19 85 ILE A N 1
ATOM 662 C CA . ILE A 1 85 ? 2.928 -3.170 -7.801 1.00 94.19 85 ILE A CA 1
ATOM 663 C C . ILE A 1 85 ? 2.276 -4.544 -7.608 1.00 94.19 85 ILE A C 1
ATOM 665 O O . ILE A 1 85 ? 2.836 -5.357 -6.878 1.00 94.19 85 ILE A O 1
ATOM 669 N N . ARG A 1 86 ? 1.184 -4.860 -8.315 1.00 95.06 86 ARG A N 1
ATOM 670 C CA . ARG A 1 86 ? 0.568 -6.198 -8.310 1.00 95.06 86 ARG A CA 1
ATOM 671 C C . ARG A 1 86 ? 1.534 -7.275 -8.777 1.00 95.06 86 ARG A C 1
ATOM 673 O O . ARG A 1 86 ? 1.613 -8.327 -8.150 1.00 95.06 86 ARG A O 1
ATOM 680 N N . GLN A 1 87 ? 2.318 -7.015 -9.824 1.00 92.88 87 GLN A N 1
ATOM 681 C CA . GLN A 1 87 ? 3.351 -7.952 -10.282 1.00 92.88 87 GLN A CA 1
ATOM 682 C C . GLN A 1 87 ? 4.395 -8.224 -9.194 1.00 92.88 87 GLN A C 1
ATOM 684 O O . GLN A 1 87 ? 4.769 -9.372 -8.968 1.00 92.88 87 GLN A O 1
ATOM 689 N N . ILE A 1 88 ? 4.827 -7.184 -8.474 1.00 90.88 88 ILE A N 1
ATOM 690 C CA . ILE A 1 88 ? 5.752 -7.323 -7.342 1.00 90.88 88 ILE A CA 1
ATOM 691 C C . ILE A 1 88 ? 5.109 -8.142 -6.214 1.00 90.88 88 ILE A C 1
ATOM 693 O O . ILE A 1 88 ? 5.721 -9.087 -5.718 1.00 90.88 88 ILE A O 1
ATOM 697 N N . VAL A 1 89 ? 3.874 -7.807 -5.833 1.00 91.88 89 VAL A N 1
ATOM 698 C CA . VAL A 1 89 ? 3.132 -8.467 -4.749 1.00 91.88 89 VAL A CA 1
ATOM 699 C C . VAL A 1 89 ? 2.838 -9.930 -5.076 1.00 91.88 89 VAL A C 1
ATOM 701 O O . VAL A 1 89 ? 2.993 -10.779 -4.207 1.00 91.88 89 VAL A O 1
ATOM 704 N N . THR A 1 90 ? 2.518 -10.261 -6.327 1.00 89.38 90 THR A N 1
ATOM 705 C CA . THR A 1 90 ? 2.256 -11.643 -6.773 1.00 89.38 90 THR A CA 1
ATOM 706 C C . THR A 1 90 ? 3.452 -12.565 -6.525 1.00 89.38 90 THR A C 1
ATOM 708 O O . THR A 1 90 ? 3.282 -13.730 -6.187 1.00 89.38 90 THR A O 1
ATOM 711 N N . VAL A 1 91 ? 4.682 -12.054 -6.646 1.00 82.75 91 VAL A N 1
ATOM 712 C CA . VAL A 1 91 ? 5.899 -12.835 -6.353 1.00 82.75 91 VAL A CA 1
ATOM 713 C C . VAL A 1 91 ? 6.081 -13.064 -4.843 1.00 82.75 91 VAL A C 1
ATOM 715 O O . VAL A 1 91 ? 6.743 -14.021 -4.438 1.00 82.75 91 VAL A O 1
ATOM 718 N N . MET A 1 92 ? 5.499 -12.199 -4.009 1.00 78.81 92 MET A N 1
ATOM 719 C CA . MET A 1 92 ? 5.640 -12.206 -2.547 1.00 78.81 92 MET A CA 1
ATOM 720 C C . MET A 1 92 ? 4.525 -12.987 -1.850 1.00 78.81 92 MET A C 1
ATOM 722 O O . MET A 1 92 ? 4.776 -13.669 -0.859 1.00 78.81 92 MET A O 1
ATOM 726 N N . VAL A 1 93 ? 3.300 -12.906 -2.365 1.00 73.44 93 VAL A N 1
ATOM 727 C CA . VAL A 1 93 ? 2.139 -13.637 -1.856 1.00 73.44 93 VAL A CA 1
ATOM 728 C C . VAL A 1 93 ? 2.153 -15.027 -2.488 1.00 73.44 93 VAL A C 1
ATOM 730 O O . VAL A 1 93 ? 1.625 -15.239 -3.576 1.00 73.44 93 VAL A O 1
ATOM 733 N N . ARG A 1 94 ? 2.811 -15.987 -1.829 1.00 59.62 94 ARG A N 1
ATOM 734 C CA . ARG A 1 94 ? 2.665 -17.407 -2.185 1.00 59.62 94 ARG A CA 1
ATOM 735 C C . ARG A 1 94 ? 1.345 -17.949 -1.612 1.00 59.62 94 ARG A C 1
ATOM 737 O O . ARG A 1 94 ? 0.997 -17.544 -0.503 1.00 59.62 94 ARG A O 1
ATOM 744 N N . PRO A 1 95 ? 0.632 -18.833 -2.333 1.00 52.66 95 PRO A N 1
ATOM 745 C CA . PRO A 1 95 ? -0.472 -19.600 -1.759 1.00 52.66 95 PRO A CA 1
ATOM 746 C C . PRO A 1 95 ? 0.002 -20.551 -0.651 1.00 52.66 95 PRO A C 1
ATOM 748 O O . PRO A 1 95 ? 1.185 -20.972 -0.688 1.00 52.66 95 PRO A O 1
#

Secondary structure (DSSP, 8-state):
-HHHHHHHHHHHHHHHHH---HHHHHHHHHHS----PPPP---S---S--HHHHHTSPTTHHHHHHHHHHHHHHHHHTHHHHHHHHHHHHHH---

Radius of gyration: 13.61 Å; chains: 1; bounding box: 32×34×32 Å

Sequence (95 aa):
AAVRTNFALIGLCLVVEHGYTGRQVQQVHMELPKQAWPVCVNSSPIGSVTVKDVIDCTAGMERFDIIHEWAESVWSAWTAEHERIRQIVTVMVRP

pLDDT: mean 82.16, std 11.39, range [52.66, 95.38]

Foldseek 3Di:
DQVVVLLLLLLLCCCQVVVDDPVRSVVLSVVDDPDDDDHQDQPFDAFPDDPVNLVPDDPDVRSVVSVNVNSVRRNVSRVVCVVVSVVVNVVVDDD